Protein AF-A0A960I7X7-F1 (afdb_monomer_lite)

Sequence (33 aa):
DRKVIHDTIQGIDGVTSLSDGEEPRRRVVITPA

Foldseek 3Di:
DVVVVQVVCVPDPQKHWDWDDDPPPIDIDMDGD

Radius of gyration: 9.87 Å; chains: 1; bounding box: 19×17×25 Å

Secondary structure (DSSP, 8-state):
-HHHHHHHHTTSTTEEEEEES-TTS-EEEEEE-

Structure (mmCIF, N/CA/C/O backbone):
data_AF-A0A960I7X7-F1
#
_entry.id   AF-A0A960I7X7-F1
#
loop_
_atom_site.group_PDB
_atom_site.id
_atom_site.type_symbol
_atom_site.label_atom_id
_atom_site.label_alt_id
_atom_site.label_comp_id
_atom_site.label_asym_id
_atom_site.label_entity_id
_atom_site.label_seq_id
_atom_site.pdbx_PDB_ins_code
_atom_site.Cartn_x
_atom_site.Cartn_y
_atom_site.Cartn_z
_atom_site.occupancy
_atom_site.B_iso_or_equiv
_atom_site.auth_seq_id
_atom_site.auth_comp_id
_atom_site.auth_asym_id
_atom_site.auth_atom_id
_atom_site.pdbx_PDB_model_num
ATOM 1 N N . ASP A 1 1 ? 4.040 7.909 -6.571 1.00 87.94 1 ASP A N 1
ATOM 2 C CA . ASP A 1 1 ? 2.712 7.667 -5.954 1.00 87.94 1 ASP A CA 1
ATOM 3 C C . ASP A 1 1 ? 2.578 6.396 -5.132 1.00 87.94 1 ASP A C 1
ATOM 5 O O . ASP A 1 1 ? 1.873 6.419 -4.138 1.00 87.94 1 ASP A O 1
ATOM 9 N N . ARG A 1 2 ? 3.270 5.297 -5.461 1.00 93.88 2 ARG A N 1
ATOM 10 C CA . ARG A 1 2 ? 3.146 4.020 -4.731 1.00 93.88 2 ARG A CA 1
ATOM 11 C C . ARG A 1 2 ? 3.208 4.120 -3.198 1.00 93.88 2 ARG A C 1
ATOM 13 O O . ARG A 1 2 ? 2.442 3.437 -2.537 1.00 93.88 2 ARG A O 1
ATOM 20 N N . LYS A 1 3 ? 4.076 4.972 -2.639 1.00 95.31 3 LYS A N 1
ATOM 21 C CA . LYS A 1 3 ? 4.134 5.206 -1.187 1.00 95.31 3 LYS A CA 1
ATOM 22 C C . LYS A 1 3 ? 2.819 5.766 -0.6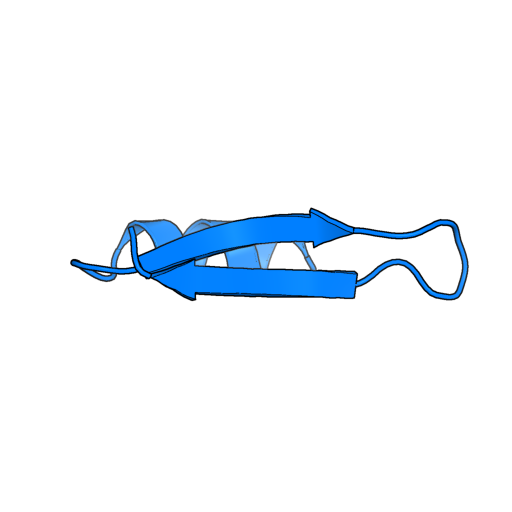32 1.00 95.31 3 LYS A C 1
ATOM 24 O O . LYS A 1 3 ? 2.337 5.250 0.358 1.00 95.31 3 LYS A O 1
ATOM 29 N N . VAL A 1 4 ? 2.215 6.742 -1.310 1.00 97.75 4 VAL A N 1
ATOM 30 C CA . VAL A 1 4 ? 0.922 7.325 -0.909 1.00 97.75 4 VAL A CA 1
ATOM 31 C C . VAL A 1 4 ? -0.160 6.249 -0.854 1.00 97.75 4 VAL A C 1
ATOM 33 O O . VAL A 1 4 ? -0.952 6.222 0.081 1.00 97.75 4 VAL A O 1
ATOM 36 N N . ILE A 1 5 ? -0.162 5.328 -1.823 1.00 96.94 5 ILE A N 1
ATOM 37 C CA . ILE A 1 5 ? -1.098 4.199 -1.834 1.00 96.94 5 ILE A CA 1
ATOM 38 C C . ILE A 1 5 ? -0.851 3.294 -0.620 1.00 96.94 5 ILE A C 1
ATOM 40 O O . ILE A 1 5 ? -1.791 3.026 0.118 1.00 96.94 5 ILE A O 1
ATOM 44 N N . HIS A 1 6 ? 0.396 2.874 -0.375 1.00 97.56 6 HIS A N 1
ATOM 45 C CA . HIS A 1 6 ? 0.747 2.041 0.789 1.00 97.56 6 HIS A CA 1
ATOM 46 C C . HIS A 1 6 ? 0.346 2.695 2.113 1.00 97.56 6 HIS A C 1
ATOM 48 O O . HIS A 1 6 ? -0.328 2.065 2.923 1.00 97.56 6 HIS A O 1
ATOM 54 N N . ASP A 1 7 ? 0.705 3.964 2.301 1.00 97.88 7 ASP A N 1
ATOM 55 C CA . ASP A 1 7 ? 0.405 4.724 3.518 1.00 97.88 7 ASP A CA 1
ATOM 56 C C . ASP A 1 7 ? -1.118 4.866 3.723 1.00 97.88 7 ASP A C 1
ATOM 58 O O . ASP A 1 7 ? -1.602 4.800 4.848 1.00 97.88 7 ASP A O 1
ATOM 62 N N . THR A 1 8 ? -1.894 4.993 2.639 1.00 97.44 8 THR A N 1
ATOM 63 C CA . THR A 1 8 ? -3.367 5.030 2.707 1.00 97.44 8 THR A CA 1
ATOM 64 C C . THR A 1 8 ? -3.954 3.672 3.101 1.00 97.44 8 THR A C 1
ATOM 66 O O . THR A 1 8 ? -4.865 3.614 3.924 1.00 97.44 8 THR A O 1
ATOM 69 N N . ILE A 1 9 ? -3.438 2.572 2.537 1.00 97.62 9 ILE A N 1
ATOM 70 C CA . ILE A 1 9 ? -3.932 1.211 2.808 1.00 97.62 9 ILE A CA 1
ATOM 71 C C . ILE A 1 9 ? -3.662 0.781 4.255 1.00 97.62 9 ILE A C 1
ATOM 73 O O . ILE A 1 9 ? -4.482 0.070 4.825 1.00 97.62 9 ILE A O 1
ATOM 77 N N . GLN A 1 10 ? -2.576 1.245 4.884 1.00 96.50 10 GLN A N 1
ATOM 78 C CA . GLN A 1 10 ? -2.253 0.920 6.285 1.00 96.50 10 GLN A CA 1
ATOM 79 C C . GLN A 1 10 ? -3.338 1.319 7.298 1.00 96.50 10 GLN A C 1
ATOM 81 O O . GLN A 1 10 ? -3.368 0.765 8.393 1.00 96.50 10 GLN A O 1
ATOM 86 N N . GLY A 1 11 ? -4.210 2.273 6.960 1.00 97.00 11 GLY A N 1
ATOM 87 C CA . GLY A 1 11 ? -5.320 2.696 7.816 1.00 97.00 11 GLY A CA 1
ATOM 88 C C . GLY A 1 11 ? -6.629 1.930 7.601 1.00 97.00 11 GLY A C 1
ATOM 89 O O . GLY A 1 11 ? -7.636 2.311 8.194 1.00 97.00 11 GLY A O 1
ATOM 90 N N . ILE A 1 12 ? -6.656 0.919 6.726 1.00 97.69 12 ILE A N 1
ATOM 91 C CA . ILE A 1 12 ? -7.872 0.186 6.355 1.00 97.69 12 ILE A CA 1
ATOM 92 C C . ILE A 1 12 ? -7.790 -1.247 6.884 1.00 97.69 12 ILE A C 1
ATOM 94 O O . ILE A 1 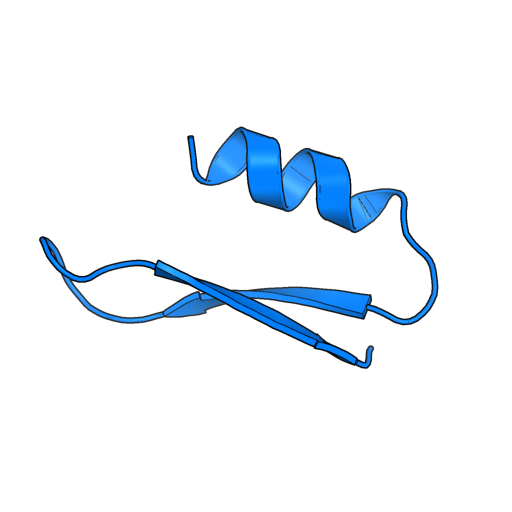12 ? -6.958 -2.037 6.441 1.00 97.69 12 ILE A O 1
ATOM 98 N N . ASP A 1 13 ? -8.694 -1.597 7.796 1.00 97.62 13 ASP A N 1
ATOM 99 C CA . ASP A 1 13 ? -8.774 -2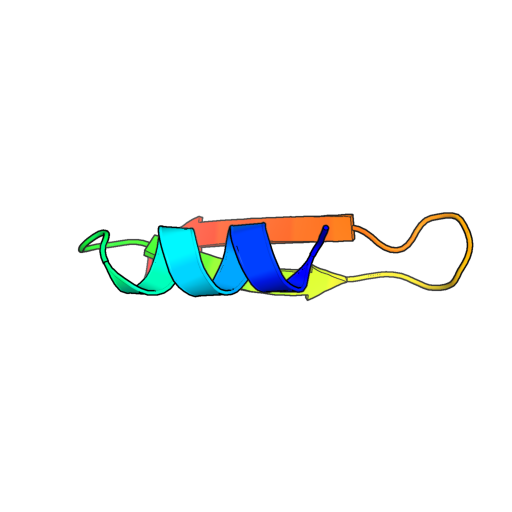.950 8.344 1.00 97.62 13 ASP A CA 1
ATOM 100 C C . ASP A 1 13 ? -9.185 -3.982 7.282 1.00 97.62 13 ASP A C 1
ATOM 102 O O . ASP A 1 13 ? -10.053 -3.744 6.439 1.00 97.62 13 ASP A O 1
ATOM 106 N N . GLY A 1 14 ? -8.579 -5.171 7.357 1.00 97.69 14 GLY A N 1
ATOM 107 C CA . GLY A 1 14 ? -8.929 -6.320 6.515 1.00 97.69 14 GLY A CA 1
ATOM 108 C C . GLY A 1 14 ? -8.288 -6.335 5.125 1.00 97.69 14 GLY A C 1
ATOM 109 O O . GLY A 1 14 ? -8.591 -7.232 4.337 1.00 97.69 14 GLY A O 1
ATOM 110 N N . VAL A 1 15 ? -7.392 -5.394 4.816 1.00 98.12 15 VAL A N 1
ATOM 111 C CA . VAL A 1 15 ? -6.630 -5.374 3.560 1.00 98.12 15 VAL A CA 1
ATOM 112 C C . VAL A 1 15 ? -5.143 -5.133 3.800 1.00 98.12 15 VAL A C 1
ATOM 114 O O . VAL A 1 15 ? -4.732 -4.510 4.772 1.00 98.12 15 VAL A O 1
ATOM 117 N N . THR A 1 16 ? -4.321 -5.612 2.874 1.00 97.81 16 THR A N 1
ATOM 118 C CA . THR A 1 16 ? -2.885 -5.343 2.812 1.00 97.81 16 THR A CA 1
ATOM 119 C C . THR A 1 16 ? -2.490 -4.970 1.387 1.00 97.81 16 THR A C 1
ATOM 121 O O . THR A 1 16 ? -3.254 -5.163 0.437 1.00 97.81 16 THR A O 1
ATOM 124 N N . SER A 1 17 ? -1.300 -4.39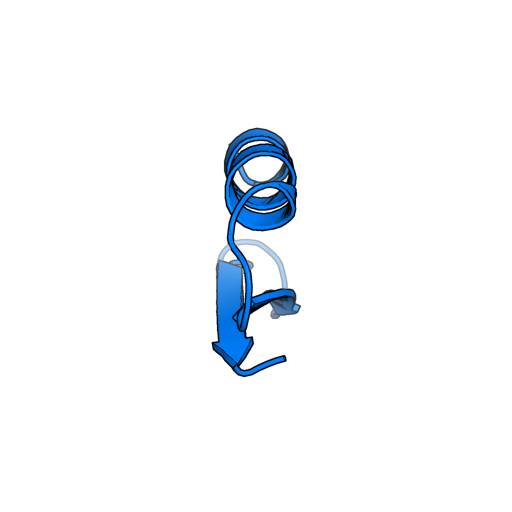9 1.214 1.00 97.81 17 SER A N 1
ATOM 125 C CA . SER A 1 17 ? -0.793 -4.046 -0.110 1.00 97.81 17 SER A CA 1
ATOM 126 C C . SER A 1 17 ? 0.675 -4.402 -0.296 1.00 97.81 17 SER A C 1
ATOM 128 O O . SER A 1 17 ? 1.485 -4.357 0.627 1.00 97.81 17 SER A O 1
ATOM 130 N N . LEU A 1 18 ? 1.023 -4.754 -1.532 1.00 97.44 18 LEU A N 1
ATOM 131 C CA . LEU 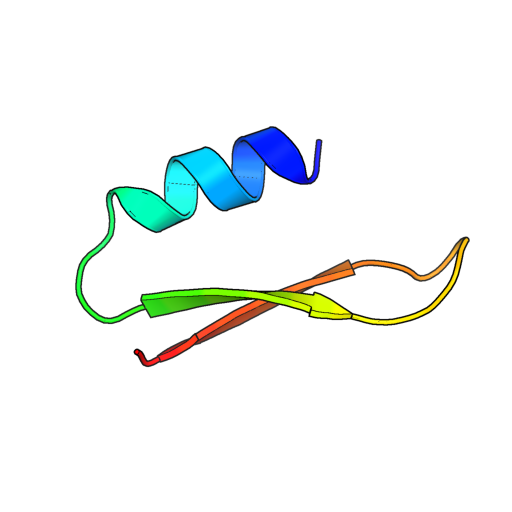A 1 18 ? 2.374 -5.104 -1.958 1.00 97.44 18 LEU A CA 1
ATOM 132 C C . LEU A 1 18 ? 2.680 -4.490 -3.324 1.00 97.44 18 LEU A C 1
ATOM 134 O O . LEU A 1 18 ? 1.790 -4.079 -4.067 1.00 97.44 18 LEU A O 1
ATOM 138 N N . SER A 1 19 ? 3.966 -4.381 -3.646 1.00 97.50 19 SER A N 1
ATOM 139 C CA . SER A 1 19 ? 4.396 -3.921 -4.968 1.00 97.50 19 SER A CA 1
ATOM 140 C C . SER A 1 19 ? 4.775 -5.126 -5.809 1.00 97.50 19 SER A C 1
ATOM 142 O O . SER A 1 19 ? 5.629 -5.891 -5.377 1.00 97.50 19 SER A O 1
ATOM 144 N N . ASP A 1 20 ? 4.202 -5.250 -6.998 1.00 97.94 20 ASP A N 1
ATOM 145 C CA . ASP A 1 20 ? 4.455 -6.372 -7.902 1.00 97.94 20 ASP A CA 1
ATOM 146 C C . ASP A 1 20 ? 4.929 -5.889 -9.278 1.00 97.94 20 ASP A C 1
ATOM 148 O O . ASP A 1 20 ? 4.544 -4.805 -9.737 1.00 97.94 20 ASP A O 1
ATOM 152 N N . GLY A 1 21 ? 5.743 -6.717 -9.933 1.00 97.31 21 GLY A N 1
ATOM 153 C CA . GLY A 1 21 ? 6.276 -6.491 -11.273 1.00 97.31 21 GLY A CA 1
ATOM 154 C C . GLY A 1 21 ? 7.510 -5.586 -11.352 1.00 97.31 21 GLY A C 1
ATOM 155 O O . GLY A 1 21 ? 7.936 -4.958 -10.382 1.00 97.31 21 GLY A O 1
ATOM 156 N N . GLU A 1 22 ? 8.053 -5.509 -12.567 1.00 97.00 22 GLU A N 1
ATOM 157 C CA . GLU A 1 22 ? 9.254 -4.747 -12.926 1.00 97.00 22 GLU A CA 1
ATOM 158 C C . GLU A 1 22 ? 8.909 -3.438 -13.650 1.00 97.00 22 GLU A C 1
ATOM 160 O O . GLU A 1 22 ? 7.850 -3.310 -14.270 1.00 97.00 22 GLU A O 1
ATOM 165 N N . GLU A 1 23 ? 9.814 -2.461 -13.611 1.00 94.38 23 GLU A N 1
ATOM 166 C CA . GLU A 1 23 ? 9.671 -1.196 -14.347 1.00 94.38 23 GLU A CA 1
ATOM 167 C C . GLU A 1 23 ? 9.600 -1.451 -15.877 1.00 94.38 23 GLU A C 1
ATOM 169 O O . GLU A 1 23 ? 10.367 -2.269 -16.390 1.00 94.38 23 GLU A O 1
ATOM 174 N N . PRO A 1 24 ? 8.695 -0.801 -16.645 1.00 94.12 24 PRO A N 1
ATOM 175 C CA . PRO A 1 24 ? 7.757 0.255 -16.251 1.00 94.12 24 PRO A CA 1
ATOM 176 C C . PRO A 1 24 ? 6.373 -0.228 -15.809 1.00 94.12 24 PRO A C 1
ATOM 178 O O . PRO A 1 24 ? 5.451 0.562 -15.629 1.00 94.12 24 PRO A O 1
ATOM 181 N N . ARG A 1 25 ? 6.186 -1.540 -15.662 1.00 95.94 25 ARG A N 1
ATOM 182 C CA . ARG A 1 25 ? 4.886 -2.164 -15.371 1.00 95.94 25 ARG A CA 1
ATOM 183 C C . ARG A 1 25 ? 4.686 -2.462 -13.886 1.00 95.94 25 ARG A C 1
ATOM 185 O O . ARG A 1 25 ? 3.770 -3.204 -13.528 1.00 95.94 25 ARG A O 1
ATOM 192 N N . ARG A 1 26 ? 5.527 -1.894 -13.023 1.00 97.50 26 ARG A N 1
ATOM 193 C CA . ARG A 1 26 ? 5.452 -2.097 -11.581 1.00 97.50 26 ARG A CA 1
ATOM 194 C C . ARG A 1 26 ? 4.209 -1.417 -11.017 1.00 97.50 26 ARG A C 1
ATOM 196 O O . ARG A 1 26 ? 3.982 -0.226 -11.217 1.00 97.50 26 ARG A O 1
ATOM 203 N N . ARG A 1 27 ? 3.428 -2.169 -10.250 1.00 96.50 27 ARG A N 1
ATOM 204 C CA . ARG A 1 27 ? 2.097 -1.779 -9.761 1.00 96.50 27 ARG A CA 1
ATOM 205 C C . ARG A 1 27 ? 1.933 -2.071 -8.276 1.00 96.50 27 ARG A C 1
ATOM 207 O O . ARG A 1 27 ? 2.750 -2.766 -7.675 1.00 96.50 27 ARG A O 1
ATOM 214 N N . VAL A 1 28 ? 0.880 -1.512 -7.688 1.00 97.69 28 VAL A N 1
ATOM 215 C CA . VAL A 1 28 ? 0.431 -1.867 -6.339 1.00 97.69 28 VAL A CA 1
ATOM 216 C C . VAL A 1 28 ? -0.675 -2.895 -6.463 1.00 97.69 28 VAL A C 1
ATOM 218 O O . VAL A 1 28 ? -1.611 -2.703 -7.236 1.00 97.69 28 VAL A O 1
ATOM 221 N N . VAL A 1 29 ? -0.551 -3.977 -5.711 1.00 98.06 29 VAL A N 1
ATOM 222 C CA . VAL A 1 29 ? -1.574 -5.007 -5.579 1.00 98.06 29 VAL A CA 1
ATOM 223 C C . VAL A 1 29 ? -2.126 -4.906 -4.167 1.00 98.06 29 VAL A C 1
ATOM 225 O O . VAL A 1 29 ? -1.356 -4.830 -3.211 1.00 98.06 29 VAL A O 1
ATOM 228 N N . ILE A 1 30 ? -3.450 -4.870 -4.057 1.00 97.94 30 ILE A N 1
ATOM 229 C CA . ILE A 1 30 ? -4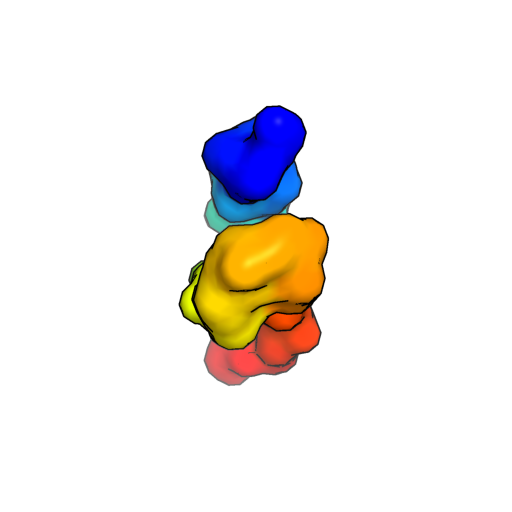.175 -4.859 -2.787 1.00 97.94 30 ILE A CA 1
ATOM 230 C C . ILE A 1 30 ? -4.847 -6.221 -2.652 1.00 97.94 30 ILE A C 1
ATOM 232 O O . ILE A 1 30 ? -5.485 -6.691 -3.596 1.00 97.94 30 ILE A O 1
ATOM 236 N N . THR A 1 31 ? -4.693 -6.853 -1.497 1.00 98.06 31 THR A N 1
ATOM 237 C CA . THR A 1 31 ? -5.287 -8.155 -1.184 1.00 98.06 31 THR A CA 1
ATOM 238 C C . THR A 1 31 ? -5.984 -8.089 0.171 1.00 98.06 31 THR A C 1
ATOM 240 O O . THR A 1 31 ? -5.644 -7.224 0.978 1.00 98.06 31 THR A O 1
ATOM 243 N N . PRO A 1 32 ? -6.937 -8.989 0.460 1.00 97.69 32 PRO A N 1
ATOM 244 C CA . PRO A 1 32 ? -7.376 -9.216 1.833 1.00 97.69 32 PRO A CA 1
ATOM 245 C C . PRO A 1 32 ? -6.177 -9.514 2.747 1.00 97.69 32 PRO A C 1
ATOM 247 O O . PRO A 1 32 ? -5.188 -10.092 2.278 1.00 97.69 32 PRO A O 1
ATOM 250 N N . ALA A 1 33 ? -6.257 -9.064 4.001 1.00 87.31 33 ALA A N 1
ATOM 251 C CA . ALA A 1 33 ? -5.267 -9.359 5.039 1.00 87.31 33 ALA A CA 1
ATOM 252 C C . ALA A 1 33 ? -5.314 -10.832 5.474 1.00 87.31 33 ALA A C 1
ATOM 254 O O . ALA A 1 33 ? -6.429 -11.404 5.506 1.00 87.31 33 ALA A O 1
#

pLDDT: mean 96.51, std 2.52, range [87.31, 98.12]